Protein AF-A0A8S2X5H7-F1 (afdb_monomer_lite)

InterPro domains:
  IPR036443 Zinc finger, RanBP2-type superfamily [SSF90209] (23-54)

Foldseek 3Di:
DDDDDPDPDDDDDDDDPPVPPPPVQDWDAAPPPRDIDGLCDQADPPPRGGDPSNDPPD

Organism: NCBI:txid392030

Secondary structure (DSSP, 8-state):
---------PPPPPPP----------EEE-TTT--EEETT-SB-TTT--B-TT-----

pLDDT: mean 77.56, std 15.84, range [50.34, 95.31]

Radius of gyration: 25.01 Å; chains: 1; bounding box: 24×20×82 Å

Structure (mmCIF, N/CA/C/O backbone):
data_AF-A0A8S2X5H7-F1
#
_entry.id   AF-A0A8S2X5H7-F1
#
loop_
_atom_site.group_PDB
_atom_site.id
_atom_site.type_symbol
_atom_site.label_atom_id
_atom_site.label_alt_id
_atom_site.label_comp_id
_atom_site.label_asym_id
_atom_site.label_entity_id
_atom_site.label_seq_id
_atom_site.pdbx_PDB_ins_code
_atom_site.Cartn_x
_atom_site.Cartn_y
_atom_site.Cartn_z
_atom_site.occupancy
_atom_site.B_iso_or_equiv
_atom_site.auth_seq_id
_atom_site.auth_comp_id
_atom_site.auth_asym_id
_atom_site.auth_atom_id
_atom_site.pdbx_PDB_model_num
ATOM 1 N N . MET A 1 1 ? 4.592 -5.345 -70.068 1.00 50.38 1 MET A N 1
ATOM 2 C CA . MET A 1 1 ? 5.279 -5.310 -68.757 1.00 50.38 1 MET A CA 1
ATOM 3 C C . MET A 1 1 ? 4.333 -4.672 -67.746 1.00 50.38 1 MET A C 1
ATOM 5 O O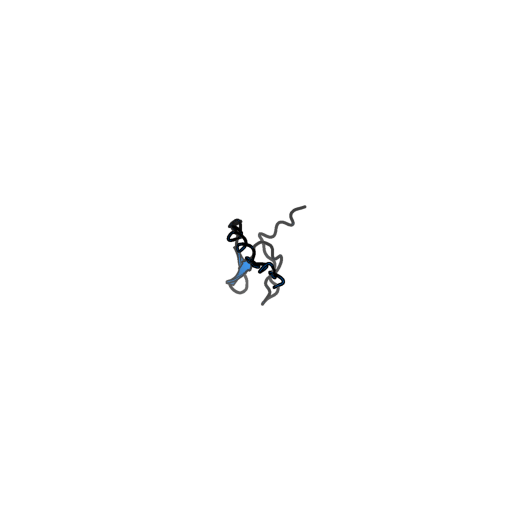 . MET A 1 1 ? 4.107 -3.473 -67.864 1.00 50.38 1 MET A O 1
ATOM 9 N N . PRO A 1 2 ? 3.700 -5.416 -66.824 1.00 50.34 2 PRO A N 1
ATOM 10 C CA . PRO A 1 2 ? 2.845 -4.790 -65.823 1.00 50.34 2 PRO A CA 1
ATOM 11 C C . PRO A 1 2 ? 3.725 -4.166 -64.733 1.00 50.34 2 PRO A C 1
ATOM 13 O O . PR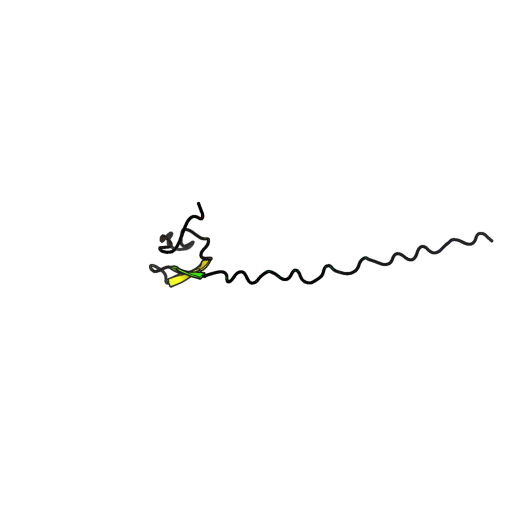O A 1 2 ? 4.545 -4.845 -64.117 1.00 50.34 2 PRO A O 1
ATOM 16 N N . LYS A 1 3 ? 3.597 -2.850 -64.532 1.00 57.16 3 LYS A N 1
ATOM 17 C CA . LYS A 1 3 ? 4.330 -2.114 -63.501 1.00 57.16 3 LYS A CA 1
ATOM 18 C C . LYS A 1 3 ? 3.557 -2.220 -62.188 1.00 57.16 3 LYS A C 1
ATOM 20 O O . LYS A 1 3 ? 2.578 -1.514 -61.978 1.00 57.16 3 LYS A O 1
ATOM 25 N N . ILE A 1 4 ? 3.986 -3.157 -61.352 1.00 64.69 4 ILE A N 1
ATOM 26 C CA . ILE A 1 4 ? 3.525 -3.340 -59.972 1.00 64.69 4 ILE A CA 1
ATOM 27 C C . ILE A 1 4 ? 3.855 -2.068 -59.175 1.00 64.69 4 ILE A C 1
ATOM 29 O O . ILE A 1 4 ? 5.028 -1.689 -59.131 1.00 64.69 4 ILE A O 1
ATOM 33 N N . PRO A 1 5 ? 2.877 -1.380 -58.564 1.00 63.09 5 PRO A N 1
ATOM 34 C CA . PRO A 1 5 ? 3.183 -0.290 -57.656 1.00 63.09 5 PRO A CA 1
ATOM 35 C C . PRO A 1 5 ? 3.692 -0.872 -56.332 1.00 63.09 5 PRO A C 1
ATOM 37 O O . PRO A 1 5 ? 2.971 -1.566 -55.617 1.00 63.09 5 PRO A O 1
ATOM 40 N N . THR A 1 6 ? 4.955 -0.597 -56.020 1.00 63.91 6 THR A N 1
ATOM 41 C CA . THR A 1 6 ? 5.564 -0.874 -54.717 1.00 63.91 6 THR A CA 1
ATOM 42 C C . THR A 1 6 ? 4.842 -0.055 -53.649 1.00 63.91 6 THR A C 1
ATOM 44 O O . THR A 1 6 ? 4.994 1.164 -53.588 1.00 63.91 6 THR A O 1
ATOM 47 N N . ILE A 1 7 ? 4.038 -0.716 -52.816 1.00 66.56 7 ILE A N 1
ATOM 48 C CA . ILE A 1 7 ? 3.415 -0.096 -51.645 1.00 66.56 7 ILE A CA 1
ATOM 49 C C . ILE A 1 7 ? 4.474 -0.028 -50.544 1.00 66.56 7 ILE A C 1
ATOM 51 O O . ILE A 1 7 ? 4.766 -1.019 -49.878 1.00 66.56 7 ILE A O 1
ATOM 55 N N . THR A 1 8 ? 5.081 1.144 -50.380 1.00 63.91 8 THR A N 1
ATOM 56 C CA . THR A 1 8 ? 5.988 1.432 -49.266 1.00 63.91 8 THR A CA 1
ATOM 57 C C . THR A 1 8 ? 5.165 1.560 -47.988 1.00 63.91 8 THR A C 1
ATOM 59 O O . THR A 1 8 ? 4.441 2.535 -47.798 1.00 63.91 8 THR A O 1
ATOM 62 N N . PHE A 1 9 ? 5.253 0.554 -47.120 1.00 64.88 9 PHE A N 1
ATOM 63 C CA . PHE A 1 9 ? 4.595 0.547 -45.818 1.00 64.88 9 PHE A CA 1
ATOM 64 C C . PHE A 1 9 ? 5.482 1.285 -44.808 1.00 64.88 9 PHE A C 1
ATOM 66 O O . PHE A 1 9 ? 6.420 0.714 -44.255 1.00 64.88 9 PHE A O 1
ATOM 73 N N . THR A 1 10 ? 5.225 2.575 -44.597 1.00 69.00 10 THR A N 1
ATOM 74 C CA . THR A 1 10 ? 5.904 3.347 -43.547 1.00 69.00 10 THR A CA 1
ATOM 75 C C . THR A 1 10 ? 5.196 3.081 -42.215 1.00 69.00 10 THR A C 1
ATOM 77 O O . THR A 1 10 ? 3.996 3.353 -42.119 1.00 69.00 10 THR A O 1
ATOM 80 N N . PRO A 1 11 ? 5.874 2.539 -41.186 1.00 76.62 11 PRO A N 1
ATOM 81 C CA . PRO A 1 11 ? 5.250 2.346 -39.883 1.00 76.62 11 PRO A CA 1
ATOM 82 C C . PRO A 1 11 ? 4.924 3.703 -39.232 1.00 76.62 11 PRO A C 1
ATOM 84 O O . PRO A 1 11 ? 5.636 4.685 -39.471 1.00 76.62 11 PRO A O 1
ATOM 87 N N . PRO A 1 12 ? 3.858 3.782 -38.413 1.00 75.00 12 PRO A N 1
ATOM 88 C CA . PRO A 1 12 ? 3.514 5.008 -37.706 1.00 75.00 12 PRO A CA 1
ATOM 89 C C . PRO A 1 12 ? 4.620 5.390 -36.707 1.00 75.00 12 PRO A C 1
ATOM 91 O O . PRO A 1 12 ? 5.314 4.508 -36.190 1.00 75.00 12 PRO A O 1
ATOM 94 N N . PRO A 1 13 ? 4.796 6.692 -36.416 1.00 74.44 13 PRO A N 1
ATOM 95 C CA . PRO A 1 13 ? 5.753 7.134 -35.410 1.00 74.44 13 PRO A CA 1
ATOM 96 C C . PRO A 1 13 ? 5.388 6.560 -34.030 1.00 74.44 13 PRO A C 1
ATOM 98 O O . PRO A 1 13 ? 4.203 6.343 -33.750 1.00 74.44 13 PRO A O 1
ATOM 101 N N . PRO A 1 14 ? 6.380 6.316 -33.152 1.00 74.12 14 PRO A N 1
ATOM 102 C CA . PRO A 1 14 ? 6.101 5.898 -31.786 1.00 74.12 14 PRO A CA 1
ATOM 103 C C . PRO A 1 14 ? 5.257 6.971 -31.077 1.00 74.12 14 PRO A C 1
ATOM 105 O O . PRO A 1 14 ? 5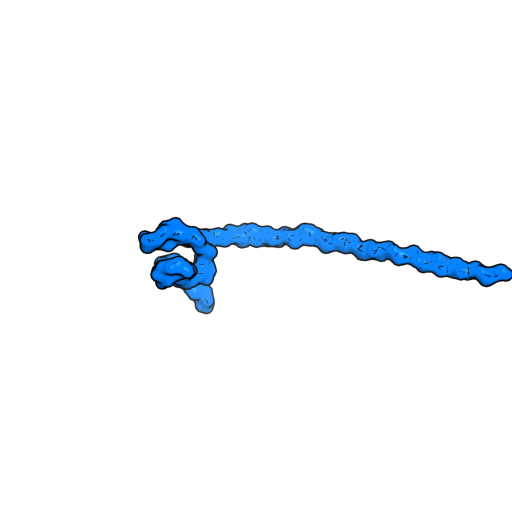.408 8.162 -31.377 1.00 74.12 14 PRO A O 1
ATOM 108 N N . PRO A 1 15 ? 4.371 6.581 -30.142 1.00 72.50 15 PRO A N 1
ATOM 109 C CA . PRO A 1 15 ? 3.656 7.557 -29.335 1.00 72.50 15 PRO A CA 1
ATOM 110 C C . PRO A 1 15 ? 4.673 8.450 -28.605 1.00 72.50 15 PRO A C 1
ATOM 112 O O . PRO A 1 15 ? 5.760 7.971 -28.255 1.00 72.50 15 PRO A O 1
ATOM 115 N N . PRO A 1 16 ? 4.354 9.739 -28.368 1.00 69.88 16 PRO A N 1
ATOM 116 C CA . PRO A 1 16 ? 5.194 10.571 -27.517 1.00 69.88 16 PRO A CA 1
ATOM 117 C C . PRO A 1 16 ? 5.385 9.856 -26.173 1.00 69.88 16 PRO A C 1
ATOM 119 O O . PRO A 1 16 ? 4.493 9.097 -25.773 1.00 69.88 16 PRO A O 1
ATOM 122 N N . PRO A 1 17 ? 6.510 10.069 -25.461 1.00 62.09 17 PRO A N 1
ATOM 123 C CA . PRO A 1 17 ? 6.593 9.607 -24.089 1.00 62.09 17 PRO A CA 1
ATOM 124 C C . PRO A 1 17 ? 5.379 10.207 -23.397 1.00 62.09 17 PRO A C 1
ATOM 126 O O . PRO A 1 17 ? 5.244 11.431 -23.344 1.00 62.09 17 PRO A O 1
ATOM 129 N N . SER A 1 18 ? 4.445 9.354 -22.972 1.00 53.81 18 SER A N 1
ATOM 130 C CA . SER A 1 18 ? 3.365 9.774 -22.102 1.00 53.81 18 SER A CA 1
ATOM 131 C C . SER A 1 18 ? 4.068 10.505 -20.982 1.00 53.81 18 SER A C 1
ATOM 133 O O . SER A 1 18 ? 4.807 9.881 -20.217 1.00 53.81 18 SER A O 1
ATOM 135 N N . SER A 1 19 ? 3.932 11.830 -20.956 1.00 53.00 19 SER A N 1
ATOM 136 C CA . SER A 1 19 ? 4.264 12.632 -19.800 1.00 53.00 19 SER A CA 1
ATOM 137 C C . SER A 1 19 ? 3.357 12.081 -18.721 1.00 53.00 19 SER A C 1
ATOM 139 O O . SER A 1 19 ? 2.219 12.520 -18.568 1.00 53.00 19 SER A O 1
ATOM 141 N N . SER A 1 20 ? 3.829 11.025 -18.056 1.00 55.69 20 SER A N 1
ATOM 142 C CA . SER A 1 20 ? 3.346 10.567 -16.779 1.00 55.69 20 SER A CA 1
ATOM 143 C C . SER A 1 20 ? 3.447 11.815 -15.953 1.00 55.69 20 SER A C 1
ATOM 145 O O . SER A 1 20 ? 4.538 12.210 -15.546 1.00 55.69 20 SER A O 1
ATOM 147 N N . SER A 1 21 ? 2.316 12.509 -15.856 1.00 51.22 21 SER A N 1
ATOM 148 C CA . SER A 1 21 ? 2.113 13.578 -14.916 1.00 51.22 21 SER A CA 1
ATOM 149 C C . SER A 1 21 ? 2.677 13.014 -13.630 1.00 51.22 21 SER A C 1
ATOM 151 O O . SER A 1 21 ? 2.109 12.055 -13.089 1.00 51.22 21 SER A O 1
ATOM 153 N N . SER A 1 22 ? 3.846 13.520 -13.222 1.00 51.88 22 SER A N 1
ATOM 154 C CA . SER A 1 22 ? 4.410 13.345 -11.892 1.00 51.88 22 SER A CA 1
ATOM 155 C C . SER A 1 22 ? 3.432 14.025 -10.950 1.00 51.88 22 SER A C 1
ATOM 157 O O . SER A 1 22 ? 3.690 15.077 -10.377 1.00 51.88 22 SER A O 1
ATOM 159 N N . SER A 1 23 ? 2.250 13.421 -10.855 1.00 56.50 23 SER A N 1
ATOM 160 C CA . SER A 1 23 ? 1.332 13.509 -9.755 1.00 56.50 23 SER A CA 1
ATOM 161 C C . SER A 1 23 ? 2.240 13.130 -8.621 1.00 56.50 23 SER A C 1
ATOM 163 O O . SER A 1 23 ? 2.697 11.990 -8.585 1.00 56.50 23 SER A O 1
ATOM 165 N N . ILE A 1 24 ? 2.648 14.121 -7.840 1.00 58.53 24 ILE A N 1
ATOM 166 C CA . ILE A 1 24 ? 3.486 13.961 -6.663 1.00 58.53 24 ILE A CA 1
ATOM 167 C C . ILE A 1 24 ? 2.797 12.862 -5.864 1.00 58.53 24 ILE A C 1
ATOM 169 O O . ILE A 1 24 ? 1.772 13.101 -5.227 1.00 58.53 24 ILE A O 1
ATOM 173 N N . GLN A 1 25 ? 3.245 11.619 -6.047 1.00 66.25 25 GLN A N 1
ATOM 174 C CA . GLN A 1 25 ? 2.604 10.473 -5.440 1.00 66.25 25 GLN A CA 1
ATOM 175 C C . GLN A 1 25 ? 3.081 10.554 -4.012 1.00 66.25 25 GLN A C 1
ATOM 177 O O . GLN A 1 25 ? 4.168 10.082 -3.689 1.00 66.25 25 GLN A O 1
ATOM 182 N N . SER A 1 26 ? 2.319 11.268 -3.186 1.00 81.62 26 SER A N 1
ATOM 183 C CA . SER A 1 26 ? 2.572 11.334 -1.761 1.00 81.62 26 SER A CA 1
ATOM 184 C C . SER A 1 26 ? 2.743 9.897 -1.286 1.00 81.62 26 SER A C 1
ATOM 186 O O . SER A 1 26 ? 1.900 9.045 -1.563 1.00 81.62 26 SER A O 1
ATOM 188 N N . ILE A 1 27 ? 3.869 9.602 -0.654 1.00 90.75 27 ILE A N 1
ATOM 189 C CA . ILE A 1 27 ? 4.123 8.317 -0.013 1.00 90.75 27 ILE A CA 1
ATOM 190 C C . ILE A 1 27 ? 3.881 8.485 1.482 1.00 90.75 27 ILE A C 1
ATOM 192 O O . ILE A 1 27 ? 4.110 9.557 2.043 1.00 90.75 27 ILE A O 1
ATOM 196 N N . TRP A 1 28 ? 3.400 7.437 2.138 1.00 92.50 28 TRP A N 1
ATOM 197 C CA . TRP A 1 28 ? 3.292 7.397 3.590 1.00 92.50 28 TRP A CA 1
ATOM 198 C C . TRP A 1 28 ? 4.154 6.268 4.130 1.00 92.50 28 TRP A C 1
ATOM 2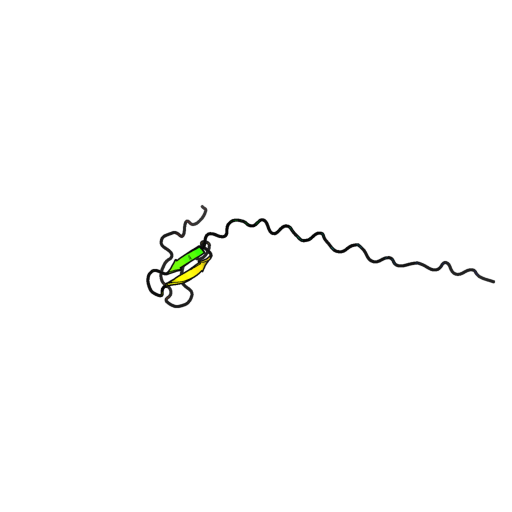00 O O . TRP A 1 28 ? 4.329 5.228 3.492 1.00 92.50 28 TRP A O 1
ATOM 210 N N . LYS A 1 29 ? 4.700 6.482 5.325 1.00 94.62 29 LYS A N 1
ATOM 211 C CA . LYS A 1 29 ? 5.506 5.485 6.019 1.00 94.62 29 LYS A CA 1
ATOM 212 C C . LYS A 1 29 ? 4.687 4.865 7.138 1.00 94.62 29 LYS A C 1
ATOM 214 O O . LYS A 1 29 ? 4.144 5.579 7.978 1.00 94.62 29 LYS A O 1
ATOM 219 N N . CYS A 1 30 ? 4.592 3.539 7.145 1.00 95.31 30 CYS A N 1
ATOM 220 C CA . CYS A 1 30 ? 3.842 2.816 8.158 1.00 95.31 30 CYS A CA 1
ATOM 221 C C . CYS A 1 30 ? 4.465 3.052 9.544 1.00 95.31 30 CYS A C 1
ATOM 223 O O . CYS A 1 30 ? 5.642 2.745 9.723 1.00 95.31 30 CYS A O 1
ATOM 225 N N . PRO A 1 31 ? 3.718 3.535 10.551 1.00 93.38 31 PRO A N 1
ATOM 226 C CA . PRO A 1 31 ? 4.275 3.794 11.882 1.00 93.38 31 PRO A CA 1
ATOM 227 C C . PRO A 1 31 ? 4.625 2.510 12.650 1.00 93.38 31 PRO A C 1
ATOM 229 O O . PRO A 1 31 ? 5.401 2.558 13.595 1.00 93.38 31 PRO A O 1
ATOM 232 N N . SER A 1 32 ? 4.069 1.363 12.245 1.00 94.25 32 SER A N 1
ATOM 233 C CA . SER A 1 32 ? 4.284 0.077 12.919 1.00 94.25 32 SER A CA 1
ATOM 234 C C . SER A 1 32 ? 5.535 -0.654 12.422 1.00 94.25 32 SER A C 1
ATOM 236 O O . SER A 1 32 ? 6.306 -1.156 13.231 1.00 94.25 32 SER A O 1
ATOM 238 N N . CYS A 1 33 ? 5.759 -0.704 11.104 1.00 94.44 33 CYS A N 1
ATOM 239 C CA . CYS A 1 33 ? 6.884 -1.444 10.512 1.00 94.44 33 CYS A CA 1
ATOM 240 C C . CYS A 1 33 ? 7.833 -0.574 9.672 1.00 94.44 33 CYS A C 1
ATOM 242 O O . CYS A 1 33 ? 8.774 -1.087 9.074 1.00 94.44 33 CYS A O 1
ATOM 244 N N . THR A 1 34 ? 7.604 0.742 9.610 1.00 93.94 34 THR A N 1
ATOM 245 C CA . THR A 1 34 ? 8.404 1.745 8.876 1.00 93.94 34 THR A CA 1
ATOM 246 C C . THR A 1 34 ? 8.462 1.580 7.357 1.00 93.94 34 THR A C 1
ATOM 248 O O . THR A 1 34 ? 9.283 2.210 6.695 1.00 93.94 34 THR A O 1
ATOM 251 N N . LYS A 1 35 ? 7.570 0.772 6.780 1.00 94.31 35 LYS A N 1
ATOM 252 C CA . LYS A 1 35 ? 7.529 0.516 5.337 1.00 94.31 35 LYS A CA 1
ATOM 253 C C . LYS A 1 35 ? 6.781 1.595 4.575 1.00 94.31 35 LYS A C 1
ATOM 255 O O . LYS A 1 35 ? 5.770 2.112 5.046 1.00 94.31 35 LYS A O 1
ATOM 260 N N . GLU A 1 36 ? 7.317 1.942 3.416 1.00 94.00 36 GLU A N 1
ATOM 261 C CA . GLU A 1 36 ? 6.792 2.993 2.553 1.00 94.00 36 GLU A CA 1
ATOM 262 C C . GLU A 1 36 ? 5.728 2.430 1.617 1.00 94.00 36 GLU A C 1
ATOM 264 O O . GLU A 1 36 ? 5.880 1.349 1.045 1.00 94.00 36 GLU A O 1
ATOM 269 N N . HIS A 1 37 ? 4.642 3.178 1.475 1.00 92.25 37 HIS A N 1
ATOM 270 C CA . HIS A 1 37 ? 3.498 2.810 0.662 1.00 92.25 37 HIS A CA 1
ATOM 271 C C . HIS A 1 37 ? 2.942 4.048 -0.066 1.00 92.25 37 HIS A C 1
ATOM 273 O O . HIS A 1 37 ? 3.131 5.176 0.400 1.00 92.25 37 HIS A O 1
ATOM 279 N N . PRO A 1 38 ? 2.231 3.872 -1.194 1.00 90.75 38 PRO A N 1
ATOM 280 C CA . PRO A 1 38 ? 1.541 4.977 -1.859 1.00 90.75 38 PRO A CA 1
ATOM 281 C C . PRO A 1 38 ? 0.475 5.581 -0.934 1.00 90.75 38 PRO A C 1
ATOM 283 O O . PRO A 1 38 ? -0.248 4.837 -0.281 1.00 90.75 38 PRO A O 1
ATOM 286 N N . ALA A 1 39 ? 0.291 6.907 -0.901 1.00 87.12 39 ALA A N 1
ATOM 287 C CA . ALA A 1 39 ? -0.746 7.556 -0.074 1.00 87.12 39 ALA A CA 1
ATOM 288 C C . ALA A 1 39 ? -2.171 7.096 -0.405 1.00 87.12 39 ALA A C 1
ATOM 290 O O . ALA A 1 39 ? -3.064 7.223 0.429 1.00 87.12 39 ALA A O 1
ATOM 291 N N . GLN A 1 40 ? -2.375 6.532 -1.599 1.00 86.81 40 GLN A N 1
ATOM 292 C CA . GLN A 1 40 ? -3.639 5.926 -2.013 1.00 86.81 40 GLN A CA 1
ATOM 293 C C . GLN A 1 40 ? -3.930 4.586 -1.318 1.00 86.81 40 GLN A C 1
ATOM 295 O O . GLN A 1 40 ? -5.028 4.058 -1.468 1.00 86.81 40 GLN A O 1
ATOM 300 N N . THR A 1 41 ? -2.985 4.007 -0.571 1.00 90.56 41 THR A N 1
ATOM 301 C CA . THR A 1 41 ? -3.240 2.776 0.181 1.00 90.56 41 THR A CA 1
ATOM 302 C C . THR A 1 41 ? -3.759 3.093 1.579 1.00 90.56 41 THR A C 1
ATOM 304 O O . THR A 1 41 ? -3.196 3.903 2.318 1.00 90.56 41 THR A O 1
ATOM 307 N N . ALA A 1 42 ? -4.853 2.428 1.949 1.00 92.06 42 ALA A N 1
ATOM 308 C CA . ALA A 1 42 ? -5.475 2.560 3.264 1.00 92.06 42 ALA A CA 1
ATOM 309 C C . ALA A 1 42 ? -4.716 1.801 4.363 1.00 92.06 42 ALA A C 1
ATOM 311 O O . ALA A 1 42 ? -4.815 2.148 5.539 1.00 92.06 42 ALA A O 1
ATOM 312 N N . SER A 1 43 ? -3.965 0.762 3.990 1.00 94.38 43 SER A N 1
ATOM 313 C CA . SER A 1 43 ? -3.286 -0.132 4.924 1.00 94.38 43 SER A CA 1
ATOM 314 C C . SER A 1 43 ? -1.912 -0.576 4.420 1.00 94.38 43 SER A C 1
ATOM 316 O O . SER A 1 43 ? -1.610 -0.555 3.224 1.00 94.38 43 SER A O 1
ATOM 318 N N . CYS A 1 44 ? -1.051 -0.947 5.367 1.00 95.12 44 CYS A N 1
ATOM 319 C CA . CYS A 1 44 ? 0.275 -1.494 5.120 1.00 95.12 44 CYS A CA 1
ATOM 320 C C . CYS A 1 44 ? 0.171 -2.948 4.651 1.00 95.12 44 CYS A C 1
ATOM 322 O O . CYS A 1 44 ? -0.419 -3.779 5.335 1.00 95.12 44 CYS A O 1
ATOM 324 N N . SER A 1 45 ? 0.817 -3.290 3.539 1.00 94.25 45 SER A N 1
ATOM 325 C CA . SER A 1 45 ? 0.786 -4.651 2.980 1.00 94.25 45 SER A CA 1
ATOM 326 C C . SER A 1 45 ? 1.535 -5.702 3.811 1.00 94.25 45 SER A C 1
ATOM 328 O O . SER A 1 45 ? 1.461 -6.881 3.490 1.00 94.25 45 SER A O 1
ATOM 330 N N . LEU A 1 46 ? 2.295 -5.293 4.833 1.00 94.50 46 LEU A N 1
ATOM 331 C CA . LEU A 1 46 ? 3.125 -6.197 5.638 1.00 94.50 46 LEU A CA 1
ATOM 332 C C . LEU A 1 46 ? 2.519 -6.481 7.009 1.00 94.50 46 LEU A C 1
ATOM 334 O O . LEU A 1 46 ? 2.392 -7.635 7.397 1.00 94.50 46 LEU A O 1
ATOM 338 N N . CYS A 1 47 ? 2.145 -5.432 7.743 1.00 95.25 47 CYS A N 1
ATOM 339 C CA . CYS A 1 47 ? 1.580 -5.568 9.085 1.00 95.25 47 CYS A CA 1
ATOM 340 C C . CYS A 1 47 ? 0.093 -5.206 9.166 1.00 95.25 47 CYS A C 1
ATOM 342 O O . CYS A 1 47 ? -0.457 -5.172 10.262 1.00 95.25 47 CYS A O 1
ATOM 344 N N . HIS A 1 48 ? -0.550 -4.887 8.036 1.00 94.38 48 HIS A N 1
ATOM 345 C CA . HIS A 1 48 ? -1.944 -4.429 7.968 1.00 94.38 48 HIS A CA 1
ATOM 346 C C . HIS A 1 48 ? -2.248 -3.168 8.799 1.00 94.38 48 HIS A C 1
ATOM 348 O O . HIS A 1 48 ? -3.409 -2.838 9.029 1.00 94.38 48 HIS A O 1
ATOM 354 N N . GLY A 1 49 ? -1.219 -2.414 9.206 1.00 93.50 49 GLY A N 1
ATOM 355 C CA . GLY A 1 49 ? -1.382 -1.146 9.916 1.00 93.50 49 GLY A CA 1
ATOM 356 C C . GLY A 1 49 ? -2.116 -0.100 9.074 1.00 93.50 49 GLY A C 1
ATOM 357 O O . GLY A 1 49 ? -1.859 0.022 7.876 1.00 93.50 49 GLY A O 1
ATOM 358 N N . ILE A 1 50 ? -3.009 0.661 9.704 1.00 92.88 50 ILE A N 1
ATOM 359 C CA . ILE A 1 50 ? -3.830 1.687 9.047 1.00 92.88 50 ILE A CA 1
ATOM 360 C C . ILE A 1 50 ? -2.979 2.910 8.694 1.00 92.88 50 ILE A C 1
ATOM 362 O O . ILE A 1 50 ? -2.179 3.380 9.504 1.00 92.88 50 ILE A O 1
ATOM 366 N N . ASN A 1 51 ? -3.172 3.440 7.488 1.00 92.75 51 ASN A N 1
ATOM 367 C CA . ASN A 1 51 ? -2.586 4.702 7.065 1.00 92.75 51 ASN A CA 1
ATOM 368 C C . ASN A 1 51 ? -3.310 5.880 7.744 1.00 92.75 51 ASN A C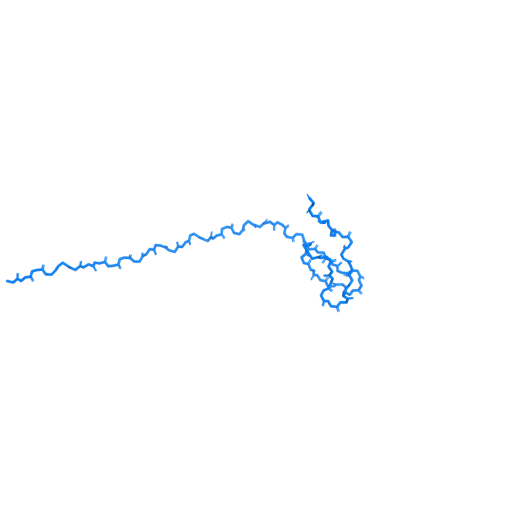 1
ATOM 370 O O . ASN A 1 51 ? -4.464 6.152 7.404 1.00 92.75 51 ASN A O 1
ATOM 374 N N . PRO A 1 52 ? -2.648 6.634 8.643 1.00 88.56 52 PRO A N 1
ATOM 375 C CA . PRO A 1 52 ? -3.279 7.755 9.343 1.00 88.56 52 PRO A CA 1
ATOM 376 C C . PRO A 1 52 ? -3.603 8.938 8.418 1.00 88.56 52 PRO A C 1
ATOM 378 O O . PRO A 1 52 ? -4.401 9.800 8.771 1.00 88.56 52 PRO A O 1
ATOM 381 N N . ASN A 1 53 ?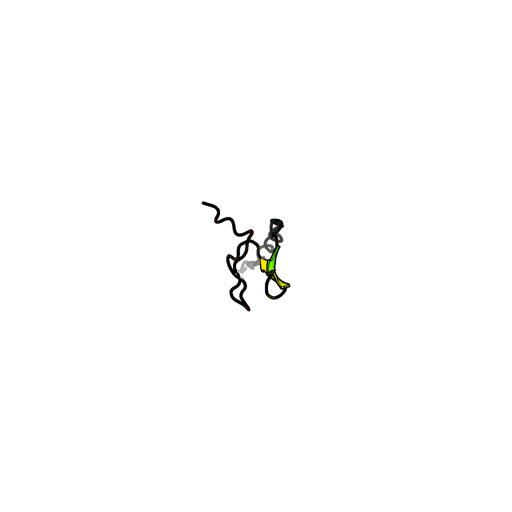 -2.994 8.985 7.231 1.00 86.38 53 ASN A N 1
ATOM 382 C CA . ASN A 1 53 ? -3.191 10.040 6.241 1.00 86.38 53 ASN A CA 1
ATOM 383 C C . ASN A 1 53 ? -4.155 9.632 5.119 1.00 86.38 53 ASN A C 1
ATOM 385 O O . ASN A 1 53 ? -4.347 10.408 4.182 1.00 86.38 53 ASN A O 1
ATOM 389 N N . TYR A 1 54 ? -4.754 8.436 5.179 1.00 87.88 54 TYR A N 1
ATOM 390 C CA . TYR A 1 54 ? -5.669 7.979 4.138 1.00 87.88 54 TYR A CA 1
ATOM 391 C C . TYR A 1 54 ? -6.972 8.777 4.176 1.00 87.88 54 TYR A C 1
ATOM 393 O O . TYR A 1 54 ? -7.886 8.504 4.952 1.00 87.88 54 TYR A O 1
ATOM 401 N N . LYS A 1 55 ? -7.056 9.790 3.314 1.00 80.06 55 LYS A N 1
ATOM 402 C CA . LYS A 1 55 ? -8.291 10.514 3.031 1.00 80.06 55 LYS A CA 1
ATOM 403 C C . LYS A 1 55 ? -8.952 9.821 1.849 1.00 80.06 55 LYS A C 1
ATOM 405 O O . LYS A 1 55 ? -8.488 9.957 0.719 1.00 80.06 55 LYS A O 1
ATOM 410 N N . LYS A 1 56 ? -10.029 9.074 2.106 1.00 68.69 56 LYS A N 1
ATOM 411 C CA . LYS A 1 56 ? -10.920 8.621 1.036 1.00 68.69 56 LYS A CA 1
ATOM 412 C C . LYS A 1 56 ? -11.425 9.886 0.344 1.00 68.69 56 LYS A C 1
ATOM 414 O O . LYS A 1 56 ? -12.144 10.662 0.968 1.00 68.69 56 LYS A O 1
ATOM 419 N N . LEU A 1 57 ? -10.974 10.135 -0.886 1.00 62.00 57 LEU A N 1
ATOM 420 C CA . LEU A 1 57 ? -11.553 11.180 -1.723 1.00 62.00 57 LEU A CA 1
ATOM 421 C C . LEU A 1 57 ? -13.029 10.788 -1.881 1.00 62.00 57 LEU A C 1
ATOM 423 O O . LEU A 1 57 ? -13.327 9.726 -2.434 1.00 62.00 57 LEU A O 1
ATOM 427 N N . SER A 1 58 ? -13.905 11.541 -1.220 1.00 53.62 58 SER A N 1
ATOM 428 C CA . SER A 1 58 ? -15.346 11.305 -1.201 1.00 53.62 58 SER A CA 1
ATOM 429 C C . SER A 1 58 ? -16.041 12.128 -2.264 1.00 53.62 58 SER A C 1
ATOM 431 O O . SER A 1 58 ? -15.475 13.169 -2.662 1.00 53.62 58 SER A O 1
#

Sequence (58 aa):
MPKIPTITFTPPPPPPPSSSSSSIQSIWKCPSCTKEHPAQTASCSLCHGINPNYKKLS